Protein AF-A0A1Y3AV09-F1 (afdb_monomer)

Secondary structure (DSSP, 8-state):
----SSPPHHHHHHHHHHHHHHHHHHHH--TT--THHHHHHHHHHHHHTT----SS--EEE-SSSSSEEEEE--

Nearest PDB structures (foldseek):
  4a6v-assembly1_A  TM=9.953E-01  e=2.450E-08  Escherichia coli BL21(DE3)
  4fo8-assembly1_B  TM=9.907E-01  e=5.805E-06  Pseudomonas aeruginosa PAO1
  4fli-assembly1_A  TM=1.002E+00  e=5.401E-05  Homo sapiens
  3tb5-assembly2_B  TM=9.745E-01  e=1.708E-04  Enterococcus faecalis HIP11704
  4fuk-assembly1_A  TM=9.758E-01  e=1.834E-03  Trypanosoma brucei brucei TREU927

Organism: Euroglyphus maynei (NCBI:txid6958)

Structure (mmCIF, N/CA/C/O backbone):
data_AF-A0A1Y3AV09-F1
#
_entry.id   AF-A0A1Y3AV09-F1
#
loop_
_atom_site.group_PDB
_atom_site.id
_atom_site.type_symbol
_atom_site.label_atom_id
_atom_site.label_alt_id
_atom_site.label_comp_id
_atom_site.label_asym_id
_atom_site.label_entity_id
_atom_site.label_seq_id
_atom_site.pdbx_PDB_ins_code
_atom_site.Cartn_x
_atom_site.Cartn_y
_atom_site.Cartn_z
_atom_site.occupancy
_atom_site.B_iso_or_equiv
_atom_site.auth_seq_id
_atom_site.auth_comp_id
_atom_site.auth_asym_id
_atom_site.auth_atom_id
_atom_site.pdbx_PDB_model_num
ATOM 1 N N . MET A 1 1 ? -0.449 -7.897 7.726 1.00 95.62 1 MET A N 1
ATOM 2 C CA . MET A 1 1 ? -0.612 -7.356 9.096 1.00 95.62 1 MET A CA 1
ATOM 3 C C . MET A 1 1 ? -1.057 -8.493 9.994 1.00 95.62 1 MET A C 1
ATOM 5 O O . MET A 1 1 ? -1.825 -9.325 9.526 1.00 95.62 1 MET A O 1
ATOM 9 N N . PHE A 1 2 ? -0.574 -8.550 11.232 1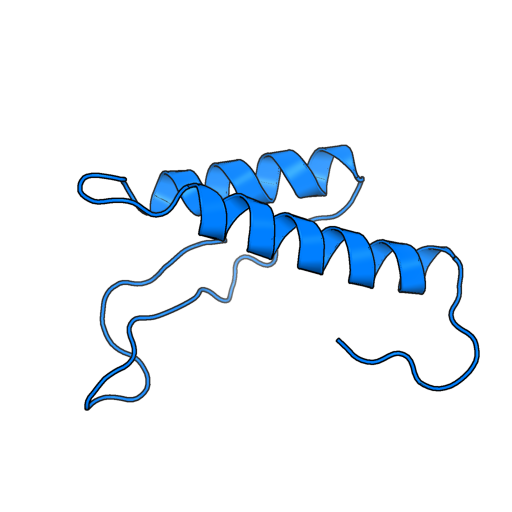.00 96.94 2 PHE A N 1
ATOM 10 C CA . PHE A 1 2 ? -0.964 -9.574 12.203 1.00 96.94 2 PHE A CA 1
ATOM 11 C C . PHE A 1 2 ? -1.718 -8.926 13.360 1.00 96.94 2 PHE A C 1
ATOM 13 O O . PHE A 1 2 ? -1.369 -7.826 13.784 1.00 96.94 2 PHE A O 1
ATOM 20 N N . ILE A 1 3 ? -2.737 -9.616 13.864 1.00 97.50 3 ILE A N 1
ATOM 21 C CA . ILE A 1 3 ? -3.483 -9.210 15.053 1.00 97.50 3 ILE A CA 1
ATOM 22 C C . ILE A 1 3 ? -2.982 -10.060 16.218 1.00 97.50 3 ILE A C 1
ATOM 24 O O . ILE A 1 3 ? -3.021 -11.287 16.151 1.00 97.50 3 ILE A O 1
ATOM 28 N N . VAL A 1 4 ? -2.505 -9.408 17.276 1.00 97.94 4 VAL A N 1
ATOM 29 C CA . VAL A 1 4 ? -2.044 -10.074 18.500 1.00 97.94 4 VAL A CA 1
ATOM 30 C C . VAL A 1 4 ? -3.088 -9.854 19.590 1.00 97.94 4 VAL A C 1
ATOM 32 O O . VAL A 1 4 ? -3.327 -8.724 20.008 1.00 97.94 4 VAL A O 1
ATOM 35 N N . GLY A 1 5 ? -3.724 -10.934 20.046 1.00 97.44 5 GLY A N 1
ATOM 36 C CA . GLY A 1 5 ? -4.823 -10.869 21.013 1.00 97.44 5 GLY A CA 1
ATOM 37 C C . GLY A 1 5 ? -6.153 -10.431 20.387 1.00 97.44 5 GLY A C 1
ATOM 38 O O . GLY A 1 5 ? -6.424 -10.711 19.221 1.00 97.44 5 GLY A O 1
ATOM 39 N N . LYS A 1 6 ? -7.011 -9.772 21.177 1.00 97.44 6 LYS A N 1
ATOM 40 C CA . LYS A 1 6 ? -8.321 -9.281 20.721 1.00 97.44 6 LYS A CA 1
ATOM 41 C C . LYS A 1 6 ? -8.183 -7.865 20.137 1.00 97.44 6 LYS A C 1
ATOM 43 O O . LYS A 1 6 ? -7.803 -6.963 20.885 1.00 97.44 6 LYS A O 1
ATOM 48 N N . PRO A 1 7 ? -8.508 -7.635 18.852 1.00 97.44 7 PRO A N 1
ATOM 49 C CA . PRO A 1 7 ? -8.410 -6.309 18.255 1.00 97.44 7 PRO A CA 1
ATOM 50 C C . PRO A 1 7 ? -9.554 -5.398 18.716 1.00 97.44 7 PRO A C 1
ATOM 52 O O . PRO A 1 7 ? -10.610 -5.850 19.164 1.00 97.44 7 PRO A O 1
ATOM 55 N N . THR A 1 8 ? -9.367 -4.091 18.538 1.00 98.44 8 THR A N 1
ATOM 56 C CA . THR A 1 8 ? -10.493 -3.152 18.477 1.00 98.44 8 THR A CA 1
ATOM 57 C C . THR A 1 8 ? -11.193 -3.274 17.121 1.00 98.44 8 THR A C 1
ATOM 59 O O . THR A 1 8 ? -10.570 -3.667 16.133 1.00 98.44 8 THR A O 1
ATOM 62 N N . ILE A 1 9 ? -12.464 -2.862 17.039 1.00 98.12 9 ILE A N 1
ATOM 63 C CA . ILE A 1 9 ? -13.217 -2.833 15.768 1.00 98.12 9 ILE A CA 1
ATOM 64 C C . ILE A 1 9 ? -12.464 -2.011 14.708 1.00 98.12 9 ILE A C 1
ATOM 66 O O . ILE A 1 9 ? -12.373 -2.409 13.548 1.00 98.12 9 ILE A O 1
ATOM 70 N N . LEU A 1 10 ? -11.885 -0.873 15.112 1.00 98.25 10 LEU A N 1
ATOM 71 C CA . LEU A 1 10 ? -11.116 -0.017 14.210 1.00 98.25 10 LEU A CA 1
ATOM 72 C C . LEU A 1 10 ? -9.820 -0.689 13.740 1.00 98.25 10 LEU A C 1
ATOM 74 O O . LEU A 1 10 ? -9.497 -0.596 12.560 1.00 98.25 10 LEU A O 1
ATOM 78 N N . GLY A 1 11 ? -9.096 -1.373 14.631 1.00 98.31 11 GLY A N 1
ATOM 79 C CA . GLY A 1 11 ? -7.852 -2.065 14.284 1.00 98.31 11 GLY A CA 1
ATOM 80 C C . GLY A 1 11 ? -8.076 -3.217 13.305 1.00 98.31 11 GLY A C 1
ATOM 81 O O . GLY A 1 11 ? -7.340 -3.351 12.326 1.00 98.31 11 GLY A O 1
ATOM 82 N N . GLU A 1 12 ? -9.133 -4.003 13.517 1.00 98.31 12 GLU A N 1
ATOM 83 C CA . GLU A 1 12 ? -9.539 -5.058 12.585 1.00 98.31 12 GLU A CA 1
ATOM 84 C C . GLU A 1 12 ? -9.944 -4.473 11.223 1.00 98.31 12 GLU A C 1
ATOM 86 O O . GLU A 1 12 ? -9.478 -4.938 10.179 1.00 98.31 12 GLU A O 1
ATOM 91 N N . ARG A 1 13 ? -10.745 -3.396 11.222 1.00 98.44 13 ARG A N 1
ATOM 92 C CA . ARG A 1 13 ? -11.168 -2.712 9.992 1.00 98.44 13 ARG A CA 1
ATOM 93 C C . ARG A 1 13 ? -9.990 -2.111 9.227 1.00 98.44 13 ARG A C 1
ATOM 95 O O . ARG A 1 13 ? -9.941 -2.272 8.013 1.00 98.44 13 ARG A O 1
ATOM 102 N N . LEU A 1 14 ? -9.032 -1.478 9.906 1.00 98.69 14 LEU A N 1
ATOM 103 C CA . LEU A 1 14 ? -7.819 -0.935 9.284 1.00 98.69 14 LEU A CA 1
ATOM 104 C C . LEU A 1 14 ? -7.019 -2.032 8.572 1.00 98.69 14 LEU A C 1
ATOM 106 O O . LEU A 1 14 ? -6.612 -1.850 7.422 1.00 98.69 14 LEU A O 1
ATOM 110 N N . CYS A 1 15 ? -6.822 -3.175 9.238 1.00 98.62 15 CYS A N 1
ATOM 111 C CA . CYS A 1 15 ? -6.093 -4.301 8.659 1.00 98.62 15 CYS A CA 1
ATOM 112 C C . CYS A 1 15 ? -6.808 -4.851 7.422 1.00 98.62 15 CYS A C 1
ATOM 114 O O . CYS A 1 15 ? -6.174 -5.077 6.391 1.00 98.62 15 CYS A O 1
ATOM 116 N N . ARG A 1 16 ? -8.131 -5.029 7.503 1.00 98.56 16 ARG A N 1
ATOM 117 C CA . ARG A 1 16 ? -8.931 -5.516 6.376 1.00 98.56 16 ARG A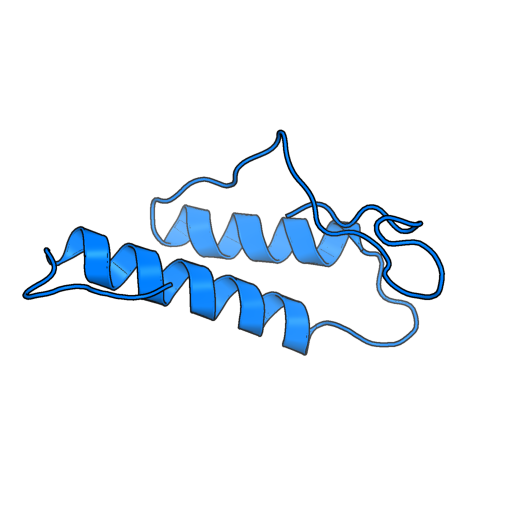 CA 1
ATOM 118 C C . ARG A 1 16 ? -8.889 -4.550 5.190 1.00 98.56 16 ARG A C 1
ATOM 120 O O . ARG A 1 16 ? -8.527 -4.966 4.096 1.00 98.56 16 ARG A O 1
ATOM 127 N N . VAL A 1 17 ? -9.179 -3.267 5.411 1.00 98.81 17 VAL A N 1
ATOM 128 C CA . VAL A 1 17 ? -9.226 -2.252 4.342 1.00 98.81 17 VAL A CA 1
ATOM 129 C C . VAL A 1 17 ? -7.865 -2.088 3.663 1.00 98.81 17 VAL A C 1
ATOM 131 O O . VAL A 1 17 ? -7.788 -2.025 2.440 1.00 98.81 17 VAL A O 1
ATOM 134 N N . THR A 1 18 ? -6.774 -2.090 4.430 1.00 98.81 18 THR A N 1
ATOM 135 C CA . THR A 1 18 ? -5.416 -2.026 3.862 1.00 98.81 18 THR A CA 1
ATOM 136 C C . THR A 1 18 ? -5.093 -3.257 2.998 1.00 98.81 18 THR A C 1
ATOM 138 O O . THR A 1 18 ? -4.414 -3.148 1.981 1.00 98.81 18 THR A O 1
ATOM 141 N N . GLN A 1 19 ? -5.581 -4.447 3.361 1.00 98.75 19 GLN A N 1
ATOM 142 C CA . GLN A 1 19 ? -5.391 -5.646 2.539 1.00 98.75 19 GLN A CA 1
ATOM 143 C C . GLN A 1 19 ? -6.277 -5.635 1.281 1.00 98.75 19 GLN A C 1
ATOM 145 O O . GLN A 1 19 ? -5.832 -6.022 0.199 1.00 98.75 19 GLN A O 1
ATOM 150 N N . GLU A 1 20 ? -7.523 -5.181 1.403 1.00 98.81 20 GLU A N 1
ATOM 151 C CA . GLU A 1 20 ? -8.445 -5.044 0.273 1.00 98.81 20 GLU A CA 1
ATOM 152 C C . GLU A 1 20 ? -7.932 -4.029 -0.757 1.00 98.81 20 GLU A C 1
ATOM 154 O O . GLU A 1 20 ? -8.018 -4.299 -1.958 1.00 98.81 20 GLU A O 1
ATOM 159 N N . SER A 1 21 ? -7.323 -2.921 -0.317 1.00 98.81 21 SER A N 1
ATOM 160 C CA . SER A 1 21 ? -6.730 -1.920 -1.215 1.00 98.81 21 SER A CA 1
ATOM 161 C C . SER A 1 21 ? -5.537 -2.477 -2.004 1.00 98.81 21 SER A C 1
ATOM 163 O O . SER A 1 21 ? -5.436 -2.247 -3.212 1.00 98.81 21 SER A O 1
ATOM 165 N N . LEU A 1 22 ? -4.687 -3.292 -1.365 1.00 98.69 22 LEU A N 1
ATOM 166 C CA . LEU A 1 22 ? -3.609 -4.019 -2.040 1.00 98.69 22 LEU A CA 1
ATOM 167 C C . LEU A 1 22 ? -4.169 -4.946 -3.127 1.00 98.69 22 LEU A C 1
ATOM 169 O O . LEU A 1 22 ? -3.727 -4.900 -4.277 1.00 98.69 22 LEU A O 1
ATOM 173 N N . TYR A 1 23 ? -5.158 -5.779 -2.791 1.00 98.75 23 TYR A N 1
ATOM 174 C CA . TYR A 1 23 ? -5.736 -6.708 -3.764 1.00 98.75 23 TYR A CA 1
ATOM 175 C C . TYR A 1 23 ? -6.503 -6.002 -4.887 1.00 98.75 23 TYR A C 1
ATOM 177 O O . TYR A 1 23 ? -6.509 -6.501 -6.014 1.00 98.75 23 TYR A O 1
ATOM 185 N N . LEU A 1 24 ? -7.124 -4.853 -4.613 1.00 98.69 24 LEU A N 1
ATOM 186 C CA . LEU A 1 24 ? -7.731 -4.001 -5.635 1.00 98.69 24 LEU A CA 1
ATOM 187 C C . LEU A 1 24 ? -6.686 -3.569 -6.671 1.00 98.69 24 LEU A C 1
ATOM 189 O O . LEU A 1 24 ? -6.889 -3.798 -7.864 1.00 98.69 24 LEU A O 1
ATOM 193 N N . ALA A 1 25 ? -5.558 -3.009 -6.225 1.00 98.56 25 ALA A N 1
ATOM 194 C CA . ALA A 1 25 ? -4.485 -2.579 -7.118 1.00 98.56 25 ALA A CA 1
ATOM 195 C C . ALA A 1 25 ? -3.865 -3.752 -7.891 1.00 98.56 25 ALA A C 1
ATOM 197 O O . ALA A 1 25 ? -3.680 -3.650 -9.104 1.00 98.56 25 ALA A O 1
ATOM 198 N N . LEU A 1 26 ? -3.613 -4.890 -7.232 1.00 98.44 26 LEU A N 1
ATOM 199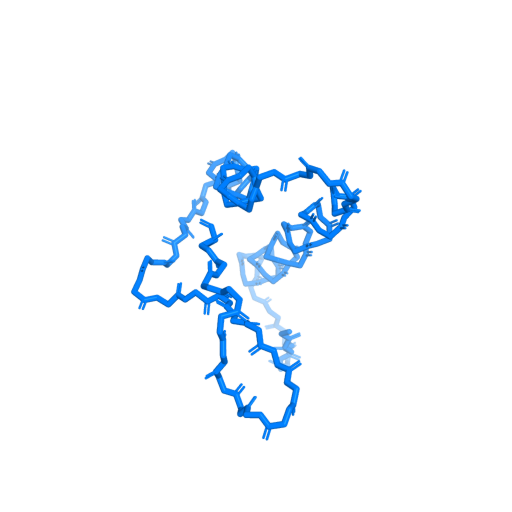 C CA . LEU A 1 26 ? -3.048 -6.082 -7.880 1.00 98.44 26 LEU A CA 1
ATOM 200 C C . LEU A 1 26 ? -3.923 -6.595 -9.032 1.00 98.44 26 LEU A C 1
ATOM 202 O O . LEU A 1 26 ? -3.402 -6.928 -10.094 1.00 98.44 26 LEU A O 1
ATOM 206 N N . LYS A 1 27 ? -5.253 -6.594 -8.872 1.00 98.62 27 LYS A N 1
ATOM 207 C CA . LYS A 1 27 ? -6.194 -7.010 -9.931 1.00 98.62 27 LYS A CA 1
ATOM 208 C C . LYS A 1 27 ? -6.172 -6.097 -11.161 1.00 98.62 27 LYS A C 1
ATOM 210 O O . LYS A 1 27 ? -6.607 -6.511 -12.233 1.00 98.62 27 LYS A O 1
ATOM 215 N N . MET A 1 28 ? -5.707 -4.857 -11.018 1.00 98.38 28 MET A N 1
ATOM 216 C CA . MET A 1 28 ? -5.608 -3.906 -12.127 1.00 98.38 28 MET A CA 1
ATOM 217 C C . MET A 1 28 ? -4.335 -4.100 -12.956 1.00 98.38 28 MET A C 1
ATOM 219 O O . MET A 1 28 ? -4.281 -3.620 -14.091 1.00 98.38 28 MET A O 1
ATOM 223 N N . VAL A 1 29 ? -3.316 -4.774 -12.413 1.00 98.25 29 VAL A N 1
ATOM 224 C CA . VAL A 1 29 ? -2.010 -4.931 -13.063 1.00 98.25 29 VAL A CA 1
ATOM 225 C C . VAL A 1 29 ? -2.148 -5.746 -14.347 1.00 98.25 29 VAL A C 1
ATOM 227 O O . VAL A 1 29 ? -2.593 -6.891 -14.343 1.00 98.25 29 VAL A O 1
ATOM 230 N N . LYS A 1 30 ? -1.753 -5.136 -15.465 1.00 98.31 30 LYS A N 1
ATOM 231 C CA . LYS A 1 30 ? -1.723 -5.744 -16.800 1.00 98.31 30 LYS A CA 1
ATOM 232 C C . LYS A 1 30 ? -0.800 -4.948 -17.732 1.00 98.31 30 LYS A C 1
ATOM 234 O O . LYS A 1 30 ? -0.559 -3.768 -17.455 1.00 98.31 30 LYS A O 1
ATOM 239 N N . PRO A 1 31 ? -0.319 -5.529 -18.848 1.00 98.56 31 PRO A N 1
ATOM 2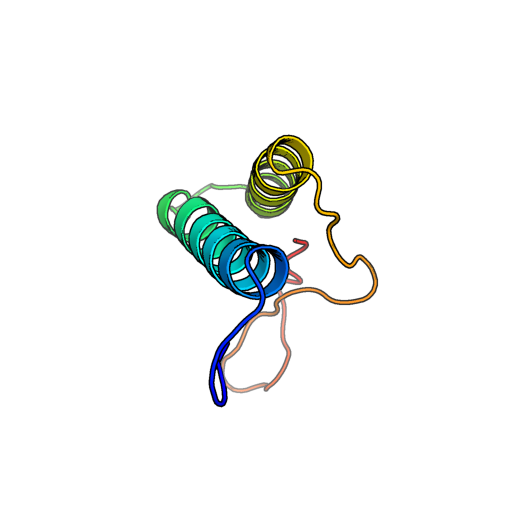40 C CA . PRO A 1 31 ? 0.487 -4.800 -19.826 1.00 98.56 31 PRO A CA 1
ATOM 241 C C . PRO A 1 31 ? -0.167 -3.482 -20.269 1.00 98.56 31 PRO A C 1
ATOM 243 O O . PRO A 1 31 ? -1.372 -3.421 -20.516 1.00 98.56 31 PRO A O 1
ATOM 246 N N . GLY A 1 32 ? 0.634 -2.417 -20.350 1.00 97.62 32 GLY A N 1
ATOM 247 C CA . GLY A 1 32 ? 0.194 -1.086 -20.786 1.00 97.62 32 GLY A CA 1
ATOM 248 C C . GLY A 1 32 ? -0.478 -0.213 -19.715 1.00 97.62 32 GLY A C 1
ATOM 249 O O . GLY A 1 32 ? -0.820 0.936 -20.006 1.00 97.62 32 GLY A O 1
ATOM 250 N N . ILE A 1 33 ? -0.663 -0.695 -18.479 1.00 97.81 33 ILE A N 1
ATOM 251 C CA . ILE A 1 33 ? -1.181 0.151 -17.395 1.00 97.81 33 ILE A CA 1
ATOM 252 C C . ILE A 1 33 ? -0.153 1.208 -16.967 1.00 97.81 33 ILE A C 1
ATOM 254 O O . ILE A 1 33 ? 1.049 0.959 -16.918 1.00 97.81 33 ILE A O 1
ATOM 258 N N . ARG A 1 34 ? -0.630 2.404 -16.606 1.00 97.81 34 ARG A N 1
ATOM 259 C CA . ARG A 1 34 ? 0.209 3.437 -15.979 1.00 97.81 34 ARG A CA 1
ATOM 260 C C . ARG A 1 34 ? 0.213 3.254 -14.466 1.00 97.81 34 ARG A C 1
ATOM 262 O O . ARG A 1 34 ? -0.861 3.315 -13.871 1.00 97.81 34 ARG A O 1
ATOM 269 N N . LEU A 1 35 ? 1.391 3.149 -13.850 1.00 97.12 35 LEU A N 1
ATOM 270 C CA . LEU A 1 35 ? 1.549 2.887 -12.409 1.00 97.12 35 LEU A CA 1
ATOM 271 C C . LEU A 1 35 ? 0.788 3.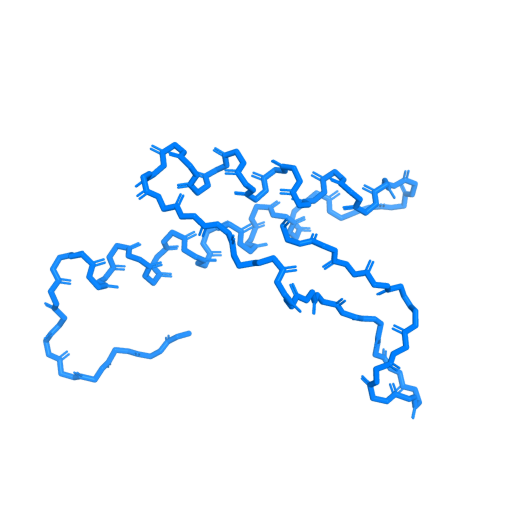867 -11.508 1.00 97.12 35 LEU A C 1
ATOM 273 O O . LEU A 1 35 ? 0.115 3.432 -10.583 1.00 97.12 35 LEU A O 1
ATOM 277 N N . ARG A 1 36 ? 0.757 5.166 -11.844 1.00 96.81 36 ARG A N 1
ATOM 278 C CA . ARG A 1 36 ? -0.039 6.181 -11.115 1.00 96.81 36 ARG A CA 1
ATOM 279 C C . ARG A 1 36 ? -1.532 5.848 -10.968 1.00 96.81 36 ARG A C 1
ATOM 281 O O . ARG A 1 36 ? -2.218 6.423 -10.132 1.00 96.81 36 ARG A O 1
ATOM 288 N N . THR A 1 37 ? -2.059 4.972 -11.823 1.00 98.25 37 THR A N 1
ATOM 289 C CA . THR A 1 37 ? -3.462 4.539 -11.775 1.00 98.25 37 T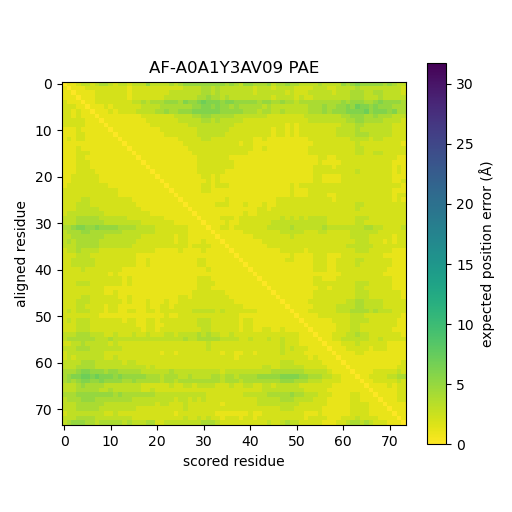HR A CA 1
ATOM 290 C C . THR A 1 37 ? -3.715 3.628 -10.576 1.00 98.25 37 THR A C 1
ATOM 292 O O . THR A 1 37 ? -4.819 3.645 -10.044 1.00 98.25 37 THR A O 1
ATOM 295 N N . LEU A 1 38 ? -2.700 2.870 -10.145 1.00 98.31 38 LEU A N 1
ATOM 296 C CA . LEU A 1 38 ? -2.777 1.999 -8.974 1.00 98.31 38 LEU A CA 1
ATOM 297 C C . LEU A 1 38 ? -2.928 2.840 -7.706 1.00 98.31 38 LEU A C 1
ATOM 299 O O . LEU A 1 38 ? -3.910 2.664 -6.993 1.00 98.31 38 LEU A O 1
ATOM 303 N N . GLY A 1 39 ? -2.043 3.823 -7.502 1.00 98.19 39 GLY A N 1
ATOM 304 C CA . GLY A 1 39 ? -2.128 4.703 -6.337 1.00 98.19 39 GLY A CA 1
ATOM 305 C C . GLY A 1 39 ? -3.421 5.522 -6.290 1.00 98.19 39 GLY A C 1
ATOM 306 O O . GLY A 1 39 ? -4.103 5.595 -5.274 1.00 98.19 39 GLY A O 1
ATOM 307 N N . LYS A 1 40 ? -3.889 6.017 -7.447 1.00 98.50 40 LYS A N 1
ATOM 308 C CA . LYS A 1 40 ? -5.214 6.656 -7.530 1.00 98.50 40 LYS A CA 1
ATOM 309 C C . LYS A 1 40 ? -6.342 5.727 -7.054 1.00 98.50 40 LYS A C 1
ATOM 311 O O . LYS A 1 40 ? -7.243 6.188 -6.360 1.00 98.50 40 LYS A O 1
ATOM 316 N N . ALA A 1 41 ? -6.319 4.452 -7.443 1.00 98.62 41 ALA A N 1
ATOM 317 C CA . ALA A 1 41 ? -7.350 3.492 -7.055 1.00 98.62 41 ALA A CA 1
ATOM 318 C C . ALA A 1 41 ? -7.280 3.133 -5.564 1.00 98.62 41 ALA A C 1
ATOM 320 O O . ALA A 1 41 ? -8.318 3.080 -4.906 1.00 98.62 41 ALA A O 1
ATOM 321 N N . ILE A 1 42 ? -6.071 2.941 -5.027 1.00 98.81 42 ILE A N 1
ATOM 322 C CA . ILE A 1 42 ? -5.839 2.706 -3.596 1.00 98.81 42 ILE A CA 1
ATOM 323 C C . ILE A 1 42 ? -6.355 3.899 -2.788 1.00 98.81 42 ILE A C 1
ATOM 325 O O . ILE A 1 42 ? -7.181 3.701 -1.898 1.00 98.81 42 ILE A O 1
ATOM 329 N N . GLN A 1 43 ? -5.948 5.127 -3.129 1.00 98.75 43 GLN A N 1
ATOM 330 C CA . GLN A 1 43 ? -6.381 6.336 -2.428 1.00 98.75 43 GLN A CA 1
ATOM 331 C C . GLN A 1 43 ? -7.909 6.486 -2.437 1.00 98.75 43 GLN A C 1
ATOM 333 O O . GLN A 1 43 ? -8.511 6.668 -1.380 1.00 98.75 43 GLN A O 1
ATOM 338 N N . GLN A 1 44 ? -8.549 6.339 -3.602 1.00 98.69 44 GLN A N 1
ATOM 339 C CA . GLN A 1 44 ? -10.012 6.413 -3.711 1.00 98.69 44 GLN A CA 1
ATOM 340 C C . GLN A 1 44 ? -10.720 5.371 -2.833 1.00 98.69 44 GLN A C 1
ATOM 342 O O . GLN A 1 44 ? -11.743 5.680 -2.221 1.00 98.69 44 GLN A O 1
ATOM 347 N N . PHE A 1 45 ? -10.183 4.152 -2.760 1.00 98.81 45 PHE A N 1
ATOM 348 C CA . PHE A 1 45 ? -10.744 3.081 -1.943 1.00 98.81 45 PHE A CA 1
ATOM 349 C C . PHE A 1 45 ? -10.608 3.369 -0.442 1.00 98.81 45 PHE A C 1
ATOM 351 O O . PHE A 1 45 ? -11.593 3.299 0.292 1.00 98.81 45 PHE A O 1
ATOM 358 N N . VAL A 1 46 ? -9.412 3.736 0.030 1.00 98.69 46 VAL A N 1
ATOM 359 C CA . VAL A 1 46 ? -9.183 3.924 1.473 1.00 98.69 46 VAL A CA 1
ATOM 360 C C . VAL A 1 46 ? -9.827 5.204 2.017 1.00 98.69 46 VAL A C 1
ATOM 362 O O . VAL A 1 46 ? -10.300 5.207 3.155 1.00 98.69 46 VAL A O 1
ATOM 365 N N . GLU A 1 47 ? -9.918 6.273 1.217 1.00 98.69 47 GLU A N 1
ATOM 366 C CA . GLU A 1 47 ? -10.583 7.522 1.620 1.00 98.69 47 GLU A CA 1
ATOM 367 C C . GLU A 1 47 ? -12.101 7.333 1.782 1.00 98.69 47 GLU A C 1
ATOM 369 O O . GLU A 1 47 ? -12.702 7.898 2.704 1.00 98.69 47 GLU A O 1
ATOM 374 N N . ALA A 1 48 ? -12.726 6.487 0.952 1.00 98.56 48 ALA A N 1
ATOM 375 C CA . ALA A 1 48 ? -14.129 6.096 1.122 1.00 98.56 48 ALA A CA 1
ATOM 376 C C . ALA A 1 48 ? -14.358 5.377 2.466 1.00 98.56 48 ALA A C 1
ATOM 378 O O . ALA A 1 48 ? -15.368 5.607 3.136 1.00 98.56 48 ALA A O 1
ATOM 379 N N . GLU A 1 49 ? -13.367 4.603 2.912 1.00 98.50 49 GLU A N 1
ATOM 380 C CA . GLU A 1 49 ? -13.352 3.916 4.206 1.00 98.50 49 GLU A CA 1
ATOM 381 C C . GLU A 1 49 ? -12.917 4.809 5.388 1.00 98.50 49 GLU A C 1
ATOM 383 O O . GLU A 1 49 ? -12.931 4.350 6.534 1.00 98.50 49 GLU A O 1
ATOM 388 N N . LYS A 1 50 ? -12.637 6.100 5.155 1.00 98.44 50 LYS A N 1
ATOM 389 C CA . LYS A 1 50 ? -12.180 7.086 6.159 1.00 98.44 50 LYS A CA 1
ATOM 390 C C . LYS A 1 50 ? -10.752 6.863 6.674 1.00 98.44 50 LYS A C 1
ATOM 392 O O . LYS A 1 50 ? -10.449 7.218 7.812 1.00 98.44 50 LYS A O 1
ATOM 397 N N . PHE A 1 51 ? -9.876 6.321 5.834 1.00 98.75 51 PHE A N 1
ATOM 398 C CA . PHE A 1 51 ? -8.435 6.232 6.082 1.00 98.75 51 PHE A CA 1
ATOM 399 C C . PHE A 1 51 ? -7.644 7.120 5.108 1.00 98.75 51 PHE A C 1
ATOM 401 O O . PHE A 1 51 ? -8.198 7.658 4.152 1.00 98.75 51 PHE A O 1
ATOM 408 N N . SER A 1 52 ? -6.346 7.287 5.364 1.00 98.50 52 SER A N 1
ATOM 409 C CA . SER A 1 52 ? -5.414 8.042 4.519 1.00 98.50 52 SER A CA 1
ATOM 410 C C . SER A 1 52 ? -4.293 7.149 3.978 1.00 98.50 52 SER A C 1
ATOM 412 O O . SER A 1 52 ? -4.052 6.053 4.485 1.00 98.50 52 SER A O 1
ATOM 414 N N . VAL A 1 53 ? -3.603 7.633 2.943 1.00 98.38 53 VAL A N 1
ATOM 415 C CA . VAL A 1 53 ? -2.429 6.983 2.341 1.00 98.38 53 VAL A CA 1
ATOM 416 C C . VAL A 1 53 ? -1.154 7.684 2.813 1.00 98.38 53 VAL A C 1
ATOM 418 O O . VAL A 1 53 ? -1.076 8.913 2.796 1.00 98.38 53 VAL A O 1
ATOM 421 N N . VAL A 1 54 ? -0.154 6.899 3.217 1.00 98.25 54 VAL A N 1
ATOM 422 C CA . VAL A 1 54 ? 1.199 7.381 3.540 1.00 98.25 54 VAL A CA 1
ATOM 423 C C . VAL A 1 54 ? 1.909 7.806 2.253 1.00 98.25 54 VAL A C 1
ATOM 425 O O . VAL A 1 54 ? 1.880 7.061 1.274 1.00 98.25 54 VAL A O 1
ATOM 428 N N . ARG A 1 55 ? 2.550 8.982 2.238 1.00 96.69 55 ARG A N 1
ATOM 429 C CA . ARG A 1 55 ? 3.096 9.597 1.007 1.00 96.69 55 ARG A CA 1
ATOM 430 C C . ARG A 1 55 ? 4.614 9.539 0.905 1.00 96.69 55 ARG A C 1
ATOM 432 O O . ARG A 1 55 ? 5.165 9.684 -0.179 1.00 96.69 55 ARG A O 1
ATOM 439 N N . GLU A 1 56 ? 5.275 9.338 2.032 1.00 97.31 56 GLU A N 1
ATOM 440 C CA . GLU A 1 56 ? 6.727 9.339 2.179 1.00 97.31 56 GLU A CA 1
ATOM 441 C C . GLU A 1 56 ? 7.363 8.027 1.698 1.00 97.31 56 GLU A C 1
ATOM 443 O O . GLU A 1 56 ? 8.565 7.979 1.453 1.00 97.31 56 GLU A O 1
ATOM 448 N N . TYR A 1 57 ? 6.556 6.973 1.541 1.00 97.81 57 TYR A N 1
ATOM 449 C CA . TYR A 1 57 ? 6.989 5.654 1.092 1.00 97.81 57 TYR A CA 1
ATOM 450 C C . TYR A 1 57 ? 6.204 5.203 -0.135 1.00 97.81 57 TYR A C 1
ATOM 452 O O . TYR A 1 57 ? 5.027 5.529 -0.301 1.00 97.81 57 TYR A O 1
ATOM 460 N N . CYS A 1 58 ? 6.852 4.394 -0.965 1.00 98.00 58 CYS A N 1
ATOM 461 C CA . CYS A 1 58 ? 6.270 3.792 -2.155 1.00 98.00 58 CYS A CA 1
ATOM 462 C C . CYS A 1 58 ? 6.749 2.340 -2.310 1.00 98.00 58 CYS A C 1
ATOM 464 O O . CYS A 1 58 ? 7.678 1.909 -1.621 1.00 98.00 58 CYS A O 1
ATOM 466 N N . GLY A 1 59 ? 6.099 1.585 -3.192 1.00 98.25 59 GLY A N 1
ATOM 467 C CA . GLY A 1 59 ? 6.634 0.319 -3.682 1.00 98.25 59 GLY A CA 1
ATOM 468 C C . GLY A 1 59 ? 7.792 0.549 -4.655 1.00 98.25 59 GLY A C 1
ATOM 469 O O . GLY A 1 59 ? 8.019 1.663 -5.125 1.00 98.25 59 GLY A O 1
ATOM 470 N N . HIS A 1 60 ? 8.506 -0.516 -4.995 1.00 98.56 60 HIS A N 1
ATOM 471 C CA . HIS A 1 60 ? 9.682 -0.460 -5.85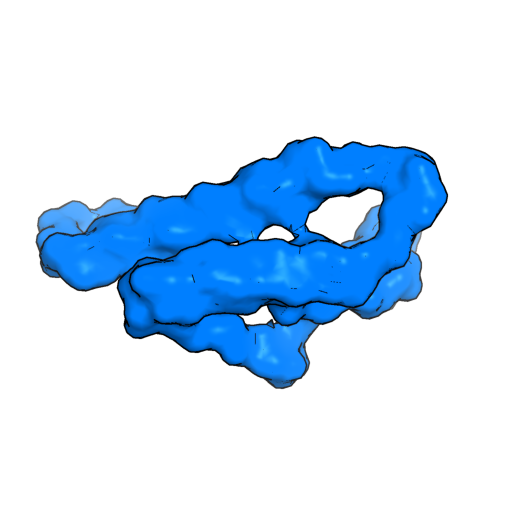9 1.00 98.56 60 HIS A CA 1
ATOM 472 C C . HIS A 1 60 ? 9.764 -1.707 -6.748 1.00 98.56 60 HIS A C 1
ATOM 474 O O . HIS A 1 60 ? 9.141 -2.735 -6.455 1.00 98.56 60 HIS A O 1
ATOM 480 N N . GLY A 1 61 ? 10.549 -1.628 -7.820 1.00 98.31 61 GLY A N 1
ATOM 481 C CA . GLY A 1 61 ? 11.030 -2.807 -8.528 1.00 98.31 61 GLY A CA 1
ATOM 482 C C . GLY A 1 61 ? 11.946 -3.637 -7.628 1.00 98.31 61 GLY A C 1
ATOM 483 O O . GLY A 1 61 ? 12.598 -3.109 -6.723 1.00 98.31 61 GLY A O 1
ATOM 484 N N . ILE A 1 62 ? 11.961 -4.946 -7.853 1.00 98.12 62 ILE A N 1
ATOM 485 C CA . ILE A 1 62 ? 12.776 -5.906 -7.111 1.00 98.12 62 ILE A CA 1
ATOM 486 C C . ILE A 1 62 ? 13.304 -6.957 -8.087 1.00 98.12 62 ILE A C 1
ATOM 488 O O . ILE A 1 62 ? 12.532 -7.542 -8.852 1.00 98.12 62 ILE A O 1
ATOM 492 N N . GLY A 1 63 ? 14.608 -7.215 -8.017 1.00 97.50 63 GLY A N 1
ATOM 493 C CA . GLY A 1 63 ? 15.312 -8.126 -8.911 1.00 97.50 63 GLY A CA 1
ATOM 494 C C . GLY A 1 63 ? 16.705 -8.439 -8.375 1.00 97.50 63 GLY A C 1
ATOM 495 O O . GLY A 1 63 ? 16.846 -8.941 -7.260 1.00 97.50 63 GLY A O 1
ATOM 496 N N . GLU A 1 64 ? 17.739 -8.129 -9.156 1.00 97.69 64 GLU A N 1
ATOM 497 C CA . GLU A 1 64 ? 19.134 -8.223 -8.698 1.00 97.69 64 GLU A CA 1
ATOM 498 C C . GLU A 1 64 ? 19.474 -7.130 -7.673 1.00 97.69 64 GLU A C 1
ATOM 500 O O . GLU A 1 64 ? 20.302 -7.341 -6.783 1.00 97.69 64 GLU A O 1
ATOM 505 N N . VAL A 1 65 ? 18.810 -5.973 -7.767 1.00 98.25 65 VAL A N 1
ATOM 506 C CA . VAL A 1 65 ? 18.914 -4.877 -6.801 1.00 98.25 65 VAL A CA 1
ATOM 507 C C . VAL A 1 65 ? 17.688 -4.881 -5.888 1.00 98.25 65 VAL A C 1
ATOM 509 O O . VAL A 1 65 ? 16.561 -5.114 -6.323 1.00 98.25 65 VAL A O 1
ATOM 512 N N . PHE A 1 66 ? 17.908 -4.610 -4.596 1.00 98.12 66 PHE A N 1
ATOM 513 C CA . PHE A 1 66 ? 16.844 -4.667 -3.591 1.00 98.12 66 PHE A CA 1
ATOM 514 C C . PHE A 1 66 ? 15.743 -3.616 -3.825 1.00 98.12 66 PHE A C 1
ATOM 516 O O . PHE A 1 66 ? 14.561 -3.932 -3.740 1.00 98.12 66 PHE A O 1
ATOM 523 N N . HIS A 1 67 ? 16.124 -2.383 -4.158 1.00 98.50 67 HIS A N 1
ATOM 524 C CA . HIS A 1 67 ? 15.203 -1.327 -4.575 1.00 98.50 67 HIS A CA 1
ATOM 525 C C . HIS A 1 67 ? 15.645 -0.801 -5.942 1.00 98.50 67 HIS A C 1
ATOM 527 O O . HIS A 1 67 ? 16.676 -0.135 -6.041 1.00 98.50 67 HIS A O 1
ATOM 533 N N . GLU A 1 68 ? 14.870 -1.084 -6.983 1.00 98.06 68 GLU A N 1
ATOM 534 C CA . GLU A 1 68 ? 15.109 -0.596 -8.345 1.00 98.06 68 GLU A CA 1
ATOM 535 C C . GLU A 1 68 ? 13.858 0.070 -8.931 1.00 98.06 68 GLU A C 1
ATOM 537 O O . GLU A 1 68 ? 12.781 0.067 -8.328 1.00 98.06 68 GLU A O 1
ATOM 542 N N . GLU A 1 69 ? 13.998 0.700 -10.098 1.00 97.12 69 GLU A N 1
ATOM 543 C CA . GLU A 1 69 ? 12.839 1.204 -10.832 1.00 97.12 69 GLU A CA 1
ATOM 544 C C . GLU A 1 69 ? 11.890 0.046 -11.205 1.00 97.12 69 GLU A C 1
ATOM 546 O O . GLU A 1 69 ? 12.347 -1.056 -11.512 1.00 97.12 69 GLU A O 1
ATOM 551 N N . PRO A 1 70 ? 10.566 0.276 -11.237 1.00 97.12 70 PRO A N 1
ATOM 552 C CA . PRO A 1 70 ? 9.903 1.562 -11.050 1.00 97.12 70 PRO A CA 1
ATOM 553 C C . PRO A 1 70 ? 9.585 1.896 -9.586 1.00 97.12 70 PRO A C 1
ATOM 555 O O . PRO A 1 70 ? 9.225 1.015 -8.809 1.00 97.12 70 PRO A O 1
ATOM 558 N N . GLN A 1 71 ? 9.576 3.186 -9.241 1.00 96.81 71 GLN A N 1
ATOM 559 C CA . GLN A 1 71 ? 8.900 3.668 -8.024 1.00 96.81 71 GLN A CA 1
ATOM 560 C C . GLN A 1 71 ? 7.364 3.585 -8.191 1.00 96.81 71 GLN A C 1
ATOM 562 O O . GLN A 1 71 ? 6.792 4.142 -9.136 1.00 96.81 71 GLN A O 1
ATOM 567 N N . VAL A 1 72 ? 6.668 2.904 -7.274 1.00 97.81 72 VAL A N 1
ATOM 568 C CA . VAL A 1 72 ? 5.217 2.636 -7.349 1.00 97.81 72 VAL A CA 1
ATOM 569 C C . VAL A 1 72 ? 4.478 3.353 -6.221 1.00 97.81 72 VAL A C 1
ATOM 571 O O . VAL A 1 72 ? 4.382 2.849 -5.105 1.00 97.81 72 VAL A O 1
ATOM 574 N N . LEU A 1 73 ? 3.936 4.537 -6.510 1.00 97.00 73 LEU A N 1
ATOM 575 C CA . LEU A 1 73 ? 3.156 5.310 -5.538 1.00 97.00 73 LEU A CA 1
ATOM 576 C C . LEU A 1 73 ? 1.843 4.604 -5.156 1.00 97.00 73 LEU A C 1
ATOM 578 O O . LEU A 1 73 ? 1.180 4.010 -6.015 1.00 97.00 73 LEU A O 1
ATOM 582 N N . HIS A 1 74 ? 1.492 4.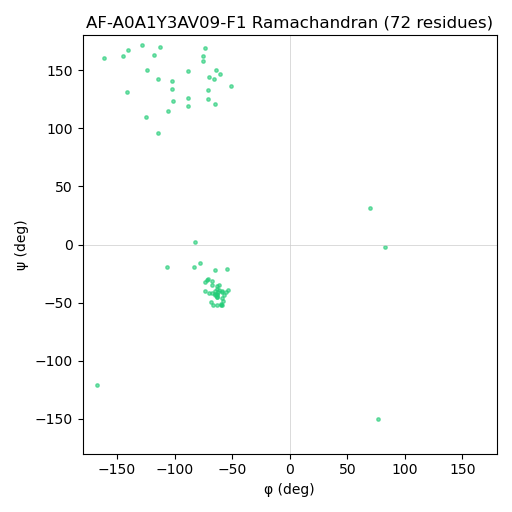718 -3.874 1.00 96.50 74 HIS A N 1
ATOM 583 C CA . HIS A 1 74 ? 0.272 4.186 -3.267 1.00 96.50 74 HIS A CA 1
ATOM 584 C C . HIS A 1 74 ? -0.923 5.127 -3.402 1.00 96.50 74 HIS A C 1
ATOM 586 O O . HIS A 1 74 ? -0.735 6.326 -3.704 1.00 96.50 74 HIS A O 1
#

pLDDT: mean 98.1, std 0.67, range [95.62, 98.81]

Sequence (74 aa):
MFIVGKPTILGERLCRVTQESLYLALKMVKPGIRLRTLGKAIQQFVEAEKFSVVREYCGHGIGEVFHEEPQVLH

Foldseek 3Di:
DDDDPDDDPVRVLVVVQLVVLVVQLVVVDDPPDDLVVSQVSSQVSVVVVVDHDDFVAFDADPDPDRHHDDTRHD

Solvent-accessible surface area (backbone atoms only — not comparable to full-atom values): 4596 Å² total; per-residue (Å²): 138,84,82,82,79,84,73,52,74,65,57,51,48,51,52,48,53,58,50,52,34,53,54,54,36,58,73,64,68,54,93,90,65,61,63,70,56,39,10,53,52,30,44,58,52,39,46,75,74,74,48,85,76,72,80,94,58,61,48,59,22,73,72,98,46,84,76,36,77,56,80,36,55,85

InterPro domains:
  IPR000994 Peptidase M24 [PF00557] (1-72)
  IPR036005 Creatinase/aminopeptidase-like [G3DSA:3.90.230.10] (1-74)
  IPR036005 Creatinase/aminopeptidase-like [SSF55920] (1-74)

Radius of gyration: 14.12 Å; Cα contacts (8 Å, |Δi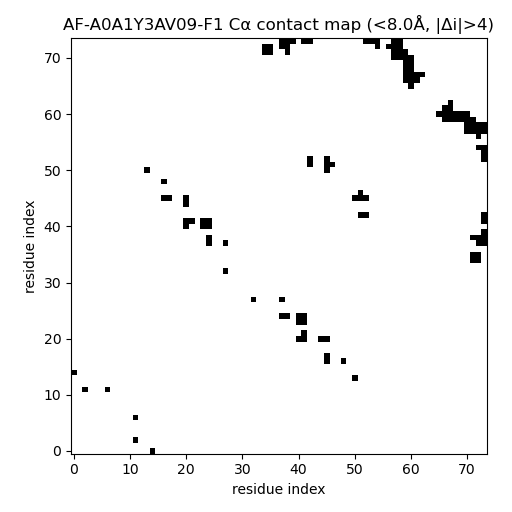|>4): 66; chains: 1; bounding box: 33×20×42 Å

Mean predicted aligned error: 2.08 Å